Protein AF-A0A0K1ZQ44-F1 (afdb_monomer)

Solvent-accessible surface area (backbone atoms only — not comparable to full-atom values): 4118 Å² total; per-residue (Å²): 138,55,75,67,59,55,48,46,18,51,50,27,14,51,53,32,29,51,50,47,43,73,76,34,78,81,58,47,72,66,56,38,49,53,34,21,53,50,19,27,52,46,39,52,52,50,50,57,51,47,55,52,47,53,52,50,55,56,52,59,61,61,73,73,67,82,85,90,78,86,80,89,126

Secondary structure (DSSP, 8-state):
--HHHHHHHHHHHHHHHHHHHHH-TT--HHHHHHHHHHHHHHHHHHHHHHHHHHHHHHHHTTSS---------

pLDDT: mean 73.09, std 14.09, range [43.16, 87.56]

Nea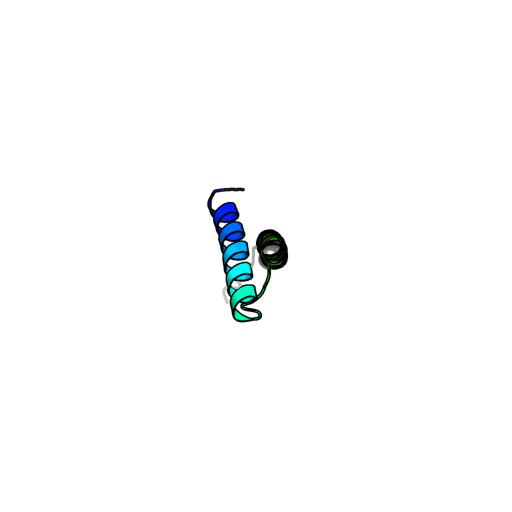rest PDB structures (foldseek):
  8smo-assembly8_O  TM=4.729E-01  e=9.198E+00  Homo sapiens

Sequence (73 aa):
MGLLDEVGKIAGAVAAVEATEKLDPDASLLTKGIAAIAGFKGAGALEGMLEKKEEDAKAEDQAATPDGSTPQA

Mean predicted aligned error: 12.69 Å

Organism: Ralstonia solanacearum (NCBI:txid305)

Radius of gyration: 21.25 Å; Cα contacts (8 Å, |Δi|>4): 42; chains: 1; bounding box: 33×22×73 Å

Structure (mmCIF, N/CA/C/O backbone):
data_AF-A0A0K1ZQ44-F1
#
_entry.id   AF-A0A0K1ZQ44-F1
#
loop_
_atom_site.group_PDB
_atom_site.id
_atom_site.type_symbol
_atom_site.label_atom_id
_atom_site.label_alt_id
_atom_site.label_comp_id
_atom_site.label_asym_id
_atom_site.label_entity_id
_atom_site.label_seq_id
_atom_site.pdbx_PDB_ins_code
_atom_site.Cartn_x
_atom_site.Cartn_y
_atom_site.Cartn_z
_atom_site.occupancy
_atom_site.B_iso_or_equiv
_atom_site.auth_seq_id
_atom_site.auth_comp_id
_atom_site.auth_asym_id
_atom_site.auth_atom_id
_atom_site.pdbx_PDB_model_num
ATOM 1 N N . MET A 1 1 ? -15.873 8.175 7.387 1.00 63.00 1 MET A N 1
ATOM 2 C CA . MET A 1 1 ? -15.006 8.544 6.247 1.00 63.00 1 MET A CA 1
ATOM 3 C C . MET A 1 1 ? -14.652 10.021 6.351 1.00 63.00 1 MET A C 1
ATOM 5 O O . MET A 1 1 ? -15.421 10.866 5.912 1.00 63.00 1 MET A O 1
ATOM 9 N N . GLY A 1 2 ? -13.561 10.326 7.054 1.00 71.38 2 GLY A N 1
ATOM 10 C CA . GLY A 1 2 ? -13.007 11.679 7.187 1.00 71.38 2 GLY A CA 1
ATOM 11 C C . GLY A 1 2 ? -11.670 11.790 6.450 1.00 71.38 2 GLY A C 1
ATOM 12 O O . GLY A 1 2 ? -11.161 10.786 5.964 1.00 71.38 2 GLY A O 1
ATOM 13 N N . LEU A 1 3 ? -11.079 12.990 6.411 1.00 76.50 3 LEU A N 1
ATOM 14 C CA . LEU A 1 3 ? -9.832 13.287 5.681 1.00 76.50 3 LEU A CA 1
ATOM 15 C C . LEU A 1 3 ? -8.685 12.293 5.975 1.00 76.50 3 LEU A C 1
ATOM 17 O O . LEU A 1 3 ? -7.890 11.995 5.094 1.00 76.50 3 LEU A O 1
ATOM 21 N N . LEU A 1 4 ? -8.620 11.753 7.196 1.00 75.31 4 LEU A N 1
ATOM 22 C CA . LEU A 1 4 ? -7.589 10.805 7.645 1.00 75.31 4 LEU A CA 1
ATOM 23 C C . LEU A 1 4 ? -7.663 9.441 6.935 1.00 75.31 4 LEU A C 1
ATOM 25 O O . LEU A 1 4 ? -6.627 8.884 6.594 1.00 75.31 4 LEU A O 1
ATOM 29 N N . ASP A 1 5 ? -8.872 8.953 6.660 1.00 75.50 5 ASP A N 1
ATOM 30 C CA . ASP A 1 5 ? -9.133 7.679 5.968 1.00 75.50 5 ASP A CA 1
ATOM 31 C C . ASP A 1 5 ? -8.781 7.796 4.469 1.00 75.50 5 ASP A C 1
ATOM 33 O O . ASP A 1 5 ? -8.274 6.875 3.834 1.00 75.50 5 ASP A O 1
ATOM 37 N N . GLU A 1 6 ? -8.963 8.981 3.883 1.00 79.19 6 GLU A N 1
ATOM 38 C CA . GLU A 1 6 ? -8.537 9.265 2.508 1.00 79.19 6 GLU A CA 1
ATOM 39 C C . GLU A 1 6 ? -7.012 9.425 2.403 1.00 79.19 6 GLU A C 1
ATOM 41 O O . GLU A 1 6 ? -6.388 8.884 1.489 1.00 79.19 6 GLU A O 1
ATOM 46 N N . VAL A 1 7 ? -6.387 10.072 3.392 1.00 81.81 7 VAL A N 1
ATOM 47 C CA . VAL A 1 7 ? -4.923 10.171 3.504 1.00 81.81 7 VAL A CA 1
ATOM 48 C C . VAL A 1 7 ? -4.283 8.797 3.728 1.00 81.81 7 VAL A C 1
ATOM 50 O O . VAL A 1 7 ? -3.272 8.507 3.092 1.00 81.81 7 VAL A O 1
ATOM 53 N N . GLY A 1 8 ? -4.872 7.929 4.557 1.00 79.56 8 GLY A N 1
ATOM 54 C CA . GLY A 1 8 ? -4.388 6.564 4.796 1.00 79.56 8 GLY A CA 1
ATOM 55 C C . GLY A 1 8 ? -4.387 5.708 3.530 1.00 79.56 8 GLY A C 1
ATOM 56 O O . GLY A 1 8 ? -3.397 5.042 3.217 1.00 79.56 8 GLY A O 1
ATOM 57 N N . LYS A 1 9 ? -5.445 5.801 2.720 1.00 79.69 9 LYS A N 1
ATOM 58 C CA . LYS A 1 9 ? -5.529 5.073 1.447 1.00 79.69 9 LYS A CA 1
ATOM 59 C C . LYS A 1 9 ? -4.592 5.634 0.378 1.00 79.69 9 LYS A C 1
ATOM 61 O O . LYS A 1 9 ? -3.984 4.858 -0.359 1.00 79.69 9 LYS A O 1
ATOM 66 N N . ILE A 1 10 ? -4.428 6.958 0.303 1.00 83.12 10 ILE A N 1
ATOM 67 C CA . ILE A 1 10 ? -3.442 7.586 -0.592 1.00 83.12 10 ILE A CA 1
ATOM 68 C C . ILE A 1 10 ? -2.022 7.187 -0.175 1.00 83.12 10 ILE A C 1
ATOM 70 O O . ILE A 1 10 ? -1.223 6.804 -1.027 1.00 83.12 10 ILE A O 1
ATOM 74 N N . ALA A 1 11 ? -1.716 7.198 1.124 1.00 83.69 11 ALA A N 1
ATOM 75 C CA . ALA A 1 11 ? -0.429 6.749 1.642 1.00 83.69 11 ALA A CA 1
ATOM 76 C C . ALA A 1 11 ? -0.180 5.264 1.332 1.00 83.69 11 ALA A C 1
ATOM 78 O O . ALA A 1 11 ? 0.907 4.915 0.880 1.00 83.69 11 ALA A O 1
ATOM 79 N N . GLY A 1 12 ? -1.192 4.402 1.479 1.00 81.56 12 GLY A N 1
ATOM 80 C CA . GLY A 1 12 ? -1.116 2.989 1.098 1.00 81.56 12 GLY A CA 1
ATOM 81 C C . GLY A 1 12 ? -0.864 2.780 -0.398 1.00 81.56 12 GLY A C 1
ATOM 82 O O . GLY A 1 12 ? -0.058 1.932 -0.777 1.00 81.56 12 GLY A O 1
ATOM 83 N N . ALA A 1 13 ? -1.495 3.584 -1.258 1.00 84.31 13 ALA A N 1
ATOM 84 C CA . ALA A 1 13 ? -1.269 3.554 -2.701 1.00 84.31 13 ALA A CA 1
ATOM 85 C C . ALA A 1 13 ? 0.157 3.990 -3.075 1.00 84.31 13 ALA A C 1
ATOM 87 O O . ALA A 1 13 ? 0.818 3.310 -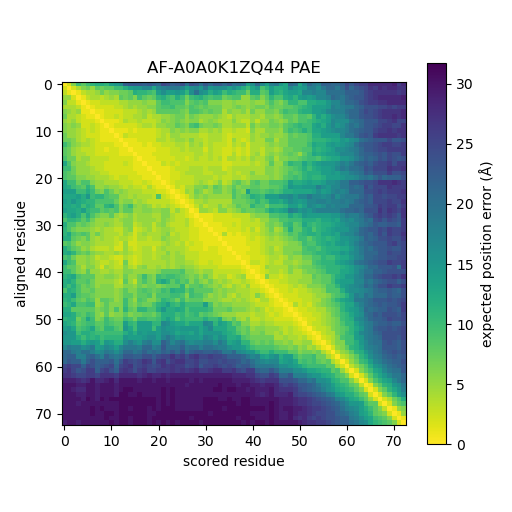3.856 1.00 84.31 13 ALA A O 1
ATOM 88 N N . VAL A 1 14 ? 0.649 5.091 -2.498 1.00 85.12 14 VAL A N 1
ATOM 89 C CA . VAL A 1 14 ? 2.003 5.608 -2.762 1.00 85.12 14 VAL A CA 1
ATOM 90 C C . VAL A 1 14 ? 3.065 4.645 -2.234 1.00 85.12 14 VAL A C 1
ATOM 92 O O . VAL A 1 14 ? 4.000 4.322 -2.962 1.00 85.12 14 VAL A O 1
ATOM 95 N N . ALA A 1 15 ? 2.888 4.114 -1.022 1.00 86.25 15 ALA A N 1
ATOM 96 C CA . ALA A 1 15 ? 3.793 3.124 -0.446 1.00 86.25 15 ALA A CA 1
ATOM 97 C C . ALA A 1 15 ? 3.845 1.837 -1.287 1.00 86.25 15 ALA A C 1
ATOM 99 O O . ALA A 1 15 ? 4.923 1.287 -1.499 1.00 86.25 15 ALA A O 1
ATOM 100 N N . ALA A 1 16 ? 2.708 1.377 -1.821 1.00 85.50 16 ALA A N 1
ATOM 101 C CA . ALA A 1 16 ? 2.662 0.220 -2.712 1.00 85.50 16 ALA A CA 1
ATOM 102 C C . ALA A 1 16 ? 3.328 0.490 -4.072 1.00 85.50 16 ALA A C 1
ATOM 104 O O . ALA A 1 16 ? 4.036 -0.380 -4.580 1.00 85.50 16 ALA A O 1
ATOM 105 N N . VAL A 1 17 ? 3.145 1.681 -4.655 1.00 82.69 17 VAL A N 1
ATOM 106 C CA . VAL A 1 17 ? 3.824 2.085 -5.900 1.00 82.69 17 VAL A C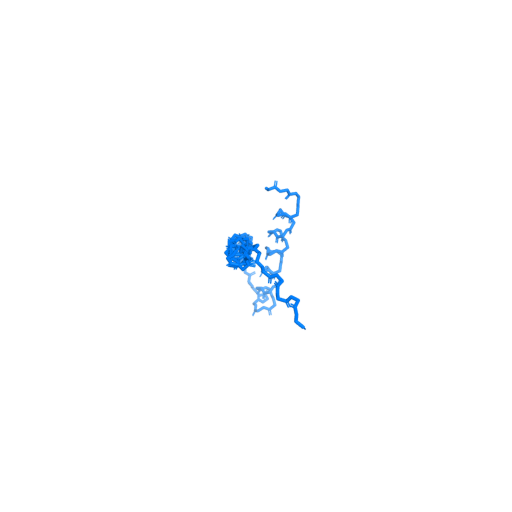A 1
ATOM 107 C C . VAL A 1 17 ? 5.330 2.162 -5.689 1.00 82.69 17 VAL A C 1
ATOM 109 O O . VAL A 1 17 ? 6.072 1.584 -6.476 1.00 82.69 17 VAL A O 1
ATOM 112 N N . GLU A 1 18 ? 5.785 2.799 -4.610 1.00 84.00 18 GLU A N 1
ATOM 113 C CA . GLU A 1 18 ? 7.210 2.905 -4.304 1.00 84.00 18 GLU A CA 1
ATOM 114 C C . GLU A 1 18 ? 7.828 1.534 -4.000 1.00 84.00 18 GLU A C 1
ATOM 116 O O . GLU A 1 18 ? 8.919 1.233 -4.477 1.00 84.00 18 GLU A O 1
ATOM 121 N N . ALA A 1 19 ? 7.128 0.664 -3.269 1.00 84.69 19 ALA A N 1
ATOM 122 C CA . ALA A 1 19 ? 7.581 -0.703 -3.017 1.00 84.69 19 ALA A CA 1
ATOM 123 C C . ALA A 1 19 ? 7.652 -1.539 -4.304 1.00 84.69 19 ALA A C 1
ATOM 125 O O . ALA A 1 19 ? 8.596 -2.303 -4.492 1.00 84.69 19 ALA A O 1
ATOM 126 N N . THR A 1 20 ? 6.683 -1.369 -5.207 1.00 85.38 20 THR A N 1
ATOM 127 C CA . THR A 1 20 ? 6.671 -2.048 -6.510 1.00 85.38 20 THR A CA 1
ATOM 128 C C . THR A 1 20 ? 7.809 -1.547 -7.392 1.00 85.38 20 THR A C 1
ATOM 130 O O . THR A 1 20 ? 8.482 -2.354 -8.013 1.00 85.38 20 THR A O 1
ATOM 133 N N . GLU A 1 21 ? 8.086 -0.243 -7.392 1.00 83.31 21 GLU A N 1
ATOM 134 C CA . GLU A 1 21 ? 9.198 0.360 -8.136 1.00 83.31 21 GLU A CA 1
ATOM 135 C C . GLU A 1 21 ? 10.572 -0.021 -7.554 1.00 83.31 21 GLU A C 1
ATOM 137 O O . GLU A 1 21 ? 11.544 -0.169 -8.289 1.00 83.31 21 GLU A O 1
ATOM 142 N N . LYS A 1 22 ? 10.658 -0.241 -6.235 1.00 84.69 22 LYS A N 1
ATOM 143 C CA . LYS A 1 22 ? 11.861 -0.767 -5.566 1.00 84.69 22 LYS A CA 1
ATOM 144 C C . LYS A 1 22 ? 12.094 -2.252 -5.861 1.00 84.69 22 LYS A C 1
ATOM 146 O O . LYS A 1 22 ? 13.244 -2.683 -5.860 1.00 84.69 22 LYS A O 1
ATOM 151 N N . LEU A 1 23 ? 11.030 -3.029 -6.067 1.00 85.19 23 LEU A N 1
ATOM 152 C CA . LEU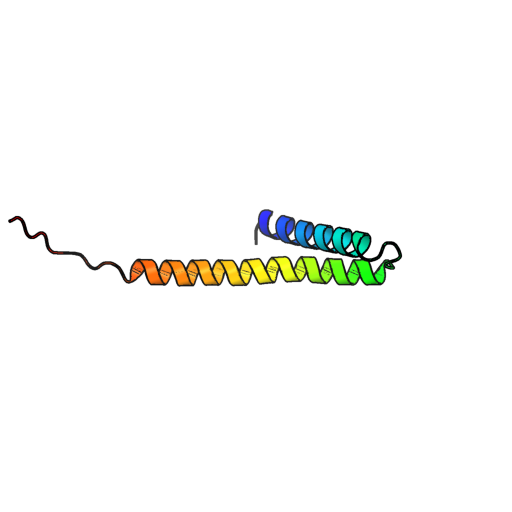 A 1 23 ? 11.104 -4.457 -6.383 1.00 85.19 23 LEU A CA 1
ATOM 153 C C . LEU A 1 23 ? 11.338 -4.705 -7.880 1.00 85.19 23 LEU A C 1
ATOM 155 O O . LEU A 1 23 ? 12.070 -5.625 -8.237 1.00 85.19 23 LEU A O 1
ATOM 159 N N . ASP A 1 24 ? 10.734 -3.878 -8.733 1.00 83.94 24 ASP A N 1
ATOM 160 C CA . ASP A 1 24 ? 10.852 -3.912 -10.187 1.00 83.94 24 ASP A CA 1
ATOM 161 C C . ASP A 1 24 ? 10.911 -2.471 -10.751 1.00 83.94 24 ASP A C 1
ATOM 163 O O . ASP A 1 24 ? 9.874 -1.821 -10.935 1.00 83.94 24 ASP A O 1
ATOM 167 N N . PRO A 1 25 ? 12.121 -1.941 -11.020 1.00 79.44 25 PRO A N 1
ATOM 168 C CA . PRO A 1 25 ? 12.319 -0.588 -11.551 1.00 79.44 25 PRO A CA 1
ATOM 169 C C . PRO A 1 25 ? 11.701 -0.374 -12.938 1.00 79.44 25 PRO A C 1
ATOM 171 O O . PRO A 1 25 ? 11.351 0.755 -13.285 1.00 79.44 25 PRO A O 1
ATOM 174 N N . ASP A 1 26 ? 11.534 -1.453 -13.710 1.00 87.00 26 ASP A N 1
ATOM 175 C CA . ASP A 1 26 ? 10.945 -1.446 -15.051 1.00 87.00 26 ASP A CA 1
ATOM 176 C C . ASP A 1 26 ? 9.422 -1.682 -15.022 1.00 87.00 26 ASP A C 1
ATOM 178 O O . ASP A 1 26 ? 8.772 -1.790 -16.071 1.00 87.00 26 ASP A O 1
ATOM 182 N N . ALA A 1 27 ? 8.817 -1.714 -13.826 1.00 82.31 27 ALA A N 1
ATOM 183 C CA . ALA A 1 27 ? 7.380 -1.860 -13.658 1.00 82.31 27 ALA A CA 1
ATOM 184 C C . ALA A 1 27 ? 6.628 -0.798 -14.475 1.00 82.31 27 ALA A C 1
ATOM 186 O O . ALA A 1 27 ? 6.672 0.409 -14.214 1.00 82.31 27 ALA A O 1
ATOM 187 N N . SER A 1 28 ? 5.893 -1.271 -15.478 1.00 84.75 28 SER A N 1
ATOM 188 C CA . SER A 1 28 ? 5.114 -0.422 -16.375 1.00 84.75 28 SER A CA 1
ATOM 189 C C . SER A 1 28 ? 4.012 0.326 -15.613 1.00 84.75 28 SER A C 1
ATOM 191 O O . SER A 1 28 ? 3.536 -0.135 -14.572 1.00 84.75 28 SER A O 1
ATOM 193 N N . LEU A 1 29 ? 3.537 1.457 -16.154 1.00 86.31 29 LEU A N 1
ATOM 194 C CA . LEU A 1 29 ? 2.481 2.280 -15.534 1.00 86.31 29 LEU A CA 1
ATOM 195 C C . LEU A 1 29 ? 1.222 1.475 -15.157 1.00 86.31 29 LEU A C 1
ATOM 197 O O . LEU A 1 29 ? 0.564 1.795 -14.171 1.00 86.31 29 LEU A O 1
ATOM 201 N N . LEU A 1 30 ? 0.914 0.405 -15.901 1.00 87.06 30 LEU A N 1
ATOM 202 C CA . LEU A 1 30 ? -0.185 -0.511 -15.591 1.00 87.06 30 LEU A CA 1
ATOM 203 C C . LEU A 1 30 ? 0.062 -1.304 -14.297 1.00 87.06 30 LEU A C 1
ATOM 205 O O . LEU A 1 30 ? -0.825 -1.382 -13.452 1.00 87.06 30 LEU A O 1
ATOM 209 N N . THR A 1 31 ? 1.266 -1.850 -14.115 1.00 83.75 31 THR A N 1
ATOM 210 C CA . THR A 1 31 ? 1.655 -2.599 -12.911 1.00 83.75 31 THR A CA 1
ATOM 211 C C . THR A 1 31 ? 1.646 -1.689 -11.687 1.00 83.75 31 THR A C 1
ATOM 213 O O . THR A 1 31 ? 1.059 -2.040 -10.665 1.00 83.75 31 THR A O 1
ATOM 216 N N . LYS A 1 32 ? 2.201 -0.476 -11.817 1.00 82.06 32 LYS A N 1
ATOM 217 C CA . LYS A 1 32 ? 2.140 0.552 -10.767 1.00 82.06 32 LYS A CA 1
ATOM 218 C C . LYS A 1 32 ? 0.696 0.954 -10.456 1.00 82.06 32 LYS A C 1
ATOM 220 O O . LYS A 1 32 ? 0.340 1.073 -9.291 1.00 82.06 32 LYS A O 1
ATOM 225 N N . GLY A 1 33 ? -0.159 1.093 -11.471 1.00 85.00 33 GLY A N 1
ATOM 226 C CA . GLY A 1 33 ? -1.582 1.392 -11.295 1.00 85.00 33 GLY A CA 1
ATOM 227 C C . GLY A 1 33 ? -2.339 0.297 -10.538 1.00 85.00 33 GLY A C 1
ATOM 228 O O . GLY A 1 33 ? -3.105 0.596 -9.625 1.00 85.00 33 GLY A O 1
ATOM 229 N N . ILE A 1 34 ? -2.087 -0.977 -10.854 1.00 87.56 34 ILE A N 1
ATOM 230 C CA . ILE A 1 34 ? -2.680 -2.111 -10.129 1.00 87.56 34 ILE A CA 1
ATOM 231 C C . ILE A 1 34 ? -2.170 -2.151 -8.684 1.00 87.56 34 ILE A C 1
ATOM 233 O O . ILE A 1 34 ? -2.972 -2.315 -7.766 1.00 87.56 34 ILE A O 1
ATOM 237 N N . ALA A 1 35 ? -0.869 -1.947 -8.467 1.00 85.25 35 ALA A N 1
ATOM 238 C CA . ALA A 1 35 ? -0.282 -1.888 -7.131 1.00 85.25 35 ALA A CA 1
ATOM 239 C C . ALA A 1 35 ? -0.843 -0.725 -6.299 1.00 85.25 35 ALA A C 1
ATOM 241 O O . ALA A 1 35 ? -1.172 -0.918 -5.134 1.00 85.25 35 ALA A O 1
ATOM 242 N N . ALA A 1 36 ? -1.041 0.451 -6.901 1.00 86.00 36 ALA A N 1
ATOM 243 C CA . ALA A 1 36 ? -1.667 1.601 -6.254 1.00 86.00 36 ALA A CA 1
ATOM 244 C C . ALA A 1 36 ? -3.104 1.291 -5.814 1.00 86.00 36 ALA A C 1
ATOM 246 O O . ALA A 1 36 ? -3.471 1.557 -4.673 1.00 86.00 36 ALA A O 1
ATOM 247 N N . ILE A 1 37 ? -3.912 0.686 -6.695 1.00 83.19 37 ILE A N 1
ATOM 248 C CA . ILE A 1 37 ? -5.298 0.302 -6.387 1.00 83.19 37 ILE A CA 1
ATOM 249 C C . ILE A 1 37 ? -5.330 -0.779 -5.299 1.00 83.19 37 ILE A C 1
ATOM 251 O O . ILE A 1 37 ? -6.161 -0.723 -4.391 1.00 83.19 37 ILE A O 1
ATOM 255 N N . ALA A 1 38 ? -4.415 -1.748 -5.355 1.00 86.12 38 ALA A N 1
ATOM 256 C CA . ALA A 1 38 ? -4.279 -2.778 -4.334 1.00 86.12 38 ALA A CA 1
ATOM 257 C C . ALA A 1 38 ? -3.825 -2.196 -2.986 1.00 86.12 38 ALA A C 1
ATOM 259 O O . ALA A 1 38 ? -4.373 -2.583 -1.960 1.00 86.12 38 ALA A O 1
ATOM 260 N N . GLY A 1 39 ? -2.899 -1.235 -2.978 1.00 81.19 39 GLY A N 1
ATOM 261 C CA . GLY A 1 39 ? -2.454 -0.517 -1.781 1.00 81.19 39 GLY A CA 1
ATOM 262 C C . GLY A 1 39 ? -3.555 0.355 -1.175 1.00 81.19 39 GLY A C 1
ATOM 263 O O . GLY A 1 39 ? -3.784 0.304 0.031 1.00 81.19 39 GLY A O 1
ATOM 264 N N . PHE A 1 40 ? -4.311 1.070 -2.013 1.00 83.31 40 PHE A N 1
ATOM 265 C CA . PHE A 1 40 ? -5.476 1.869 -1.618 1.00 83.31 40 PHE A CA 1
ATOM 266 C C . PHE A 1 40 ? -6.570 0.999 -0.982 1.00 83.31 40 PHE A C 1
ATOM 268 O O . PHE A 1 40 ? -7.109 1.317 0.078 1.00 83.31 40 PHE A O 1
ATOM 275 N N . LYS A 1 41 ? -6.893 -0.135 -1.617 1.00 81.62 41 LYS A N 1
ATOM 276 C CA . LYS A 1 41 ? -7.918 -1.067 -1.131 1.00 81.62 41 LYS A CA 1
ATOM 277 C C . LYS A 1 41 ? -7.433 -1.891 0.066 1.00 81.62 41 LYS A C 1
ATOM 279 O O . LYS A 1 41 ? -8.230 -2.213 0.942 1.00 81.62 41 LYS A O 1
ATOM 284 N N . GLY A 1 42 ? -6.145 -2.223 0.108 1.00 80.44 42 GLY A N 1
ATOM 285 C CA . GLY A 1 42 ? -5.501 -2.951 1.196 1.00 80.44 42 GLY A CA 1
ATOM 286 C C . GLY A 1 42 ? -5.478 -2.139 2.485 1.00 80.44 42 GLY A C 1
ATOM 287 O O . GLY A 1 42 ? -5.893 -2.661 3.513 1.00 80.44 42 GLY A O 1
ATOM 288 N N . ALA A 1 43 ? -5.099 -0.858 2.413 1.00 79.00 43 ALA A N 1
ATOM 289 C CA . ALA A 1 43 ? -5.146 0.053 3.558 1.00 79.00 43 ALA A CA 1
ATOM 290 C C . ALA A 1 43 ? -6.559 0.125 4.164 1.00 79.00 43 ALA A C 1
ATOM 292 O O . ALA A 1 43 ? -6.724 -0.127 5.353 1.00 79.00 43 ALA A O 1
ATOM 293 N N . GLY A 1 44 ? -7.592 0.311 3.332 1.00 71.50 44 GLY A N 1
ATOM 294 C CA . GLY A 1 44 ? -8.982 0.329 3.807 1.00 71.50 44 GLY A CA 1
ATOM 295 C C . GLY A 1 44 ? -9.487 -1.015 4.355 1.00 71.50 44 GLY A C 1
ATOM 296 O O . GLY A 1 44 ? -10.310 -1.041 5.267 1.00 71.50 44 GLY A O 1
ATOM 297 N N . ALA A 1 45 ? -9.003 -2.147 3.832 1.00 79.00 45 ALA A N 1
ATOM 298 C CA . ALA A 1 45 ? -9.347 -3.470 4.358 1.00 79.00 45 ALA A CA 1
ATOM 299 C C . ALA A 1 45 ? -8.670 -3.761 5.710 1.00 79.00 45 ALA A C 1
ATOM 301 O O . ALA A 1 45 ? -9.266 -4.421 6.561 1.00 79.00 45 ALA A O 1
ATOM 302 N N . LEU A 1 46 ? -7.447 -3.261 5.911 1.00 77.69 46 LEU A N 1
ATOM 303 C CA . LEU A 1 46 ? -6.722 -3.316 7.182 1.00 77.69 46 LEU A CA 1
ATOM 304 C C . LEU A 1 46 ? -7.375 -2.425 8.243 1.00 77.69 46 LEU A C 1
ATOM 306 O O . LEU A 1 46 ? -7.572 -2.901 9.357 1.00 77.69 46 LEU A O 1
ATOM 310 N N . GLU A 1 47 ? -7.776 -1.198 7.893 1.00 73.75 47 GLU A N 1
ATOM 311 C CA . GLU A 1 47 ? -8.561 -0.318 8.776 1.00 73.75 47 GLU A CA 1
ATOM 312 C C . GLU A 1 47 ? -9.874 -0.989 9.197 1.00 73.75 47 GLU A C 1
ATOM 314 O O . GLU A 1 47 ? -10.137 -1.119 10.387 1.00 73.75 47 GLU A O 1
ATOM 319 N N . GLY A 1 48 ? -10.642 -1.542 8.251 1.00 74.88 48 GLY A N 1
ATOM 320 C CA . GLY A 1 48 ? -11.909 -2.210 8.567 1.00 74.88 48 GLY A CA 1
ATOM 321 C C . GLY A 1 48 ? -11.770 -3.499 9.390 1.00 74.88 48 GLY A C 1
ATOM 322 O O . GLY A 1 48 ? -12.700 -3.875 10.098 1.00 74.88 48 GLY A O 1
ATOM 323 N N . MET A 1 49 ? -10.632 -4.198 9.316 1.00 77.75 49 MET A N 1
ATOM 324 C CA . MET A 1 49 ? -10.340 -5.333 10.201 1.00 77.75 49 MET A CA 1
ATOM 325 C C . MET A 1 49 ? -9.863 -4.882 11.579 1.00 77.75 49 MET A C 1
ATOM 327 O O . MET A 1 49 ? -10.207 -5.536 12.559 1.00 77.75 49 MET A O 1
ATOM 331 N N . LEU A 1 50 ? -9.066 -3.814 11.654 1.00 78.69 50 LEU A N 1
ATOM 332 C CA . LEU A 1 50 ? -8.562 -3.266 12.909 1.00 78.69 50 LEU A CA 1
ATOM 333 C C . LEU A 1 50 ? -9.697 -2.664 13.735 1.00 78.69 50 LEU A C 1
ATOM 335 O O . LEU A 1 50 ? -9.829 -3.029 14.893 1.00 78.69 50 LEU A O 1
ATOM 339 N N . GLU A 1 51 ? -10.568 -1.868 13.117 1.00 75.75 51 GLU A N 1
ATOM 340 C CA . GLU A 1 51 ? -11.738 -1.260 13.762 1.00 75.75 51 GLU A CA 1
ATOM 341 C C . GLU A 1 51 ? -12.675 -2.340 14.322 1.00 75.75 51 GLU A C 1
ATOM 343 O O . GLU A 1 51 ? -13.117 -2.270 15.464 1.00 75.75 51 GLU A O 1
ATOM 348 N N . LYS A 1 52 ? -12.868 -3.430 13.570 1.00 74.94 52 LYS A N 1
ATOM 349 C CA . LYS A 1 52 ? -13.651 -4.590 14.013 1.00 74.94 52 LYS A CA 1
ATOM 350 C C . LYS A 1 52 ? -12.989 -5.354 15.160 1.00 74.94 52 LYS A C 1
ATOM 352 O O . LYS A 1 52 ? -13.683 -5.891 16.012 1.00 74.94 52 LYS A O 1
ATOM 357 N N . LYS A 1 53 ? -11.653 -5.412 15.187 1.00 74.31 53 LYS A N 1
ATOM 358 C CA . LYS A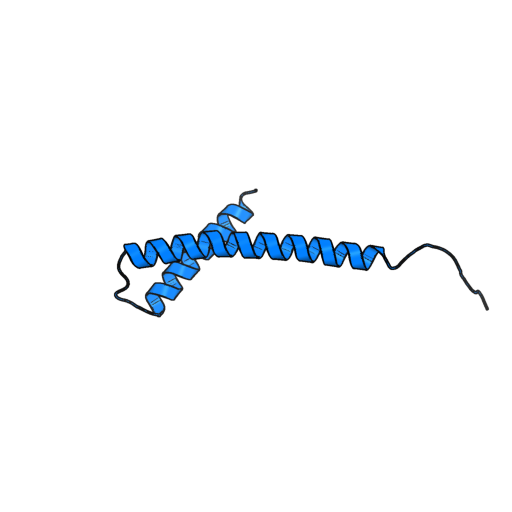 1 53 ? -10.878 -6.039 16.268 1.00 74.31 53 LYS A CA 1
ATOM 359 C C . LYS A 1 53 ? -10.823 -5.167 17.519 1.00 74.31 53 LYS A C 1
ATOM 361 O O . LYS A 1 53 ? -10.798 -5.709 18.613 1.00 74.31 53 LYS A O 1
ATOM 366 N N . GLU A 1 54 ? -10.785 -3.848 17.362 1.00 70.44 54 GLU A N 1
ATOM 36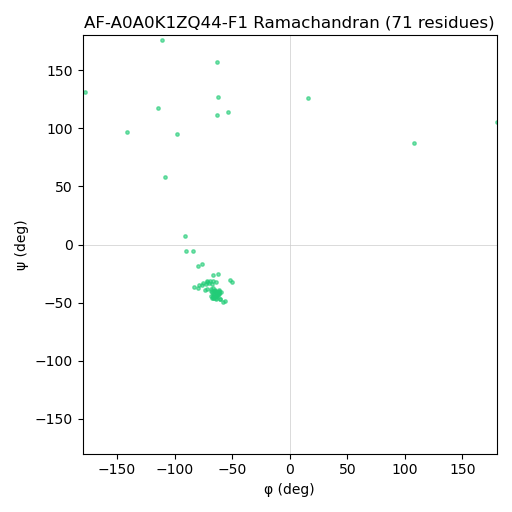7 C CA . GLU A 1 54 ? -10.906 -2.888 18.459 1.00 70.44 54 GLU A CA 1
ATOM 368 C C . GLU A 1 54 ? -12.319 -2.914 19.048 1.00 70.44 54 GLU A C 1
ATOM 370 O O . GLU A 1 54 ? -12.458 -2.869 20.266 1.00 70.44 54 GLU A O 1
ATOM 375 N N . GLU A 1 55 ? -13.362 -3.062 18.226 1.00 64.94 55 GLU A N 1
ATOM 376 C CA . GLU A 1 55 ? -14.726 -3.312 18.708 1.00 64.94 55 GLU A CA 1
ATOM 377 C C . GLU A 1 55 ? -14.846 -4.649 19.458 1.00 64.94 55 GLU A C 1
ATOM 379 O O . GLU A 1 55 ? -15.425 -4.670 20.545 1.00 64.94 55 GLU A O 1
ATOM 384 N N . ASP A 1 56 ? -14.261 -5.736 18.940 1.00 61.06 56 ASP A N 1
ATOM 385 C CA . ASP A 1 56 ? -14.237 -7.049 19.611 1.00 61.06 56 ASP A CA 1
ATOM 386 C C . ASP A 1 56 ? -13.452 -6.993 20.937 1.00 61.06 56 ASP A C 1
ATOM 388 O O . ASP A 1 56 ? -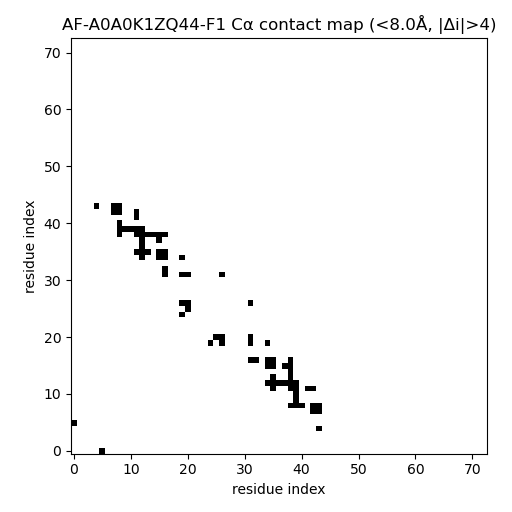13.953 -7.408 21.981 1.00 61.06 56 ASP A O 1
ATOM 392 N N . ALA A 1 57 ? -12.267 -6.372 20.941 1.00 58.75 57 ALA A N 1
ATOM 393 C CA . ALA A 1 57 ? -11.446 -6.206 22.142 1.00 58.75 57 ALA A CA 1
ATOM 394 C C . ALA A 1 57 ? -12.132 -5.328 23.205 1.00 58.75 57 ALA A C 1
ATOM 396 O O . ALA A 1 57 ? -11.977 -5.544 24.406 1.00 58.75 57 ALA A O 1
ATOM 397 N N . LYS A 1 58 ? -12.936 -4.346 22.781 1.00 55.62 58 LYS A N 1
ATOM 398 C CA . LYS A 1 58 ? -13.717 -3.486 23.681 1.00 55.62 58 LYS A CA 1
ATOM 399 C C . LYS A 1 58 ? -15.000 -4.156 24.191 1.00 55.62 58 LYS A C 1
ATOM 401 O O . LYS A 1 58 ? -15.561 -3.704 25.193 1.00 55.62 58 LYS A O 1
ATOM 406 N N . ALA A 1 59 ? -15.469 -5.214 23.527 1.00 55.56 59 ALA A N 1
ATOM 407 C CA . ALA A 1 59 ? -16.545 -6.074 24.015 1.00 55.56 59 ALA A CA 1
ATOM 408 C C . ALA A 1 59 ? -16.037 -7.069 25.075 1.00 55.56 59 ALA A C 1
ATOM 410 O O . ALA A 1 59 ? -16.741 -7.330 26.050 1.00 55.56 59 ALA A O 1
ATOM 411 N N . GLU A 1 60 ? -14.800 -7.556 24.944 1.00 53.34 60 GLU A N 1
ATOM 412 C CA . GLU A 1 60 ? -14.160 -8.432 25.936 1.00 53.34 60 GLU A CA 1
ATOM 413 C C . GLU A 1 60 ? -13.807 -7.692 27.242 1.00 53.34 60 GLU A C 1
ATOM 415 O O . GLU A 1 60 ? -13.954 -8.262 28.324 1.00 53.34 60 GLU A O 1
ATOM 420 N N . ASP A 1 61 ? -13.459 -6.402 27.177 1.00 48.41 61 ASP A N 1
ATOM 421 C CA . ASP A 1 61 ? -13.174 -5.579 28.368 1.00 48.41 61 ASP A CA 1
ATOM 422 C C . ASP A 1 61 ? -14.450 -5.144 29.133 1.00 48.41 61 ASP A C 1
ATOM 424 O O . ASP A 1 61 ? -14.400 -4.789 30.308 1.00 48.41 61 ASP A O 1
ATOM 428 N N . GLN A 1 62 ? -15.634 -5.236 28.506 1.00 46.84 62 GLN A N 1
ATOM 429 C CA . GLN A 1 62 ? -16.937 -5.002 29.158 1.00 46.84 62 GLN A CA 1
ATOM 430 C C . GLN A 1 62 ? -17.559 -6.265 29.779 1.00 46.84 62 GLN A C 1
ATOM 432 O O . GLN A 1 62 ? -18.562 -6.166 30.485 1.00 46.84 62 GLN A O 1
ATOM 437 N N . ALA A 1 63 ? -16.962 -7.445 29.583 1.00 44.91 63 ALA A N 1
ATOM 438 C CA . ALA A 1 63 ? -17.342 -8.661 30.308 1.00 44.91 63 ALA A CA 1
ATOM 439 C C . ALA A 1 63 ? -16.664 -8.772 31.691 1.00 44.91 63 ALA A C 1
ATOM 441 O O . ALA A 1 63 ? -17.000 -9.663 32.474 1.00 44.91 63 ALA A O 1
ATOM 442 N N . ALA A 1 64 ? -15.752 -7.852 32.028 1.00 49.03 64 ALA A N 1
ATOM 443 C CA . ALA A 1 64 ? -15.089 -7.768 33.324 1.00 49.03 64 ALA A CA 1
ATOM 444 C C . ALA A 1 64 ? -15.584 -6.568 34.148 1.00 49.03 64 ALA A C 1
ATOM 446 O O . A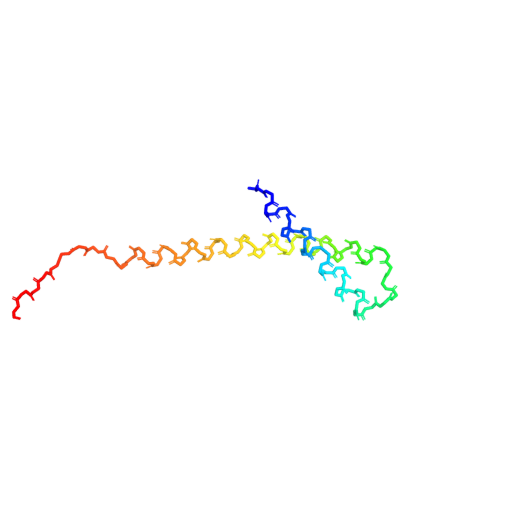LA A 1 64 ? -14.807 -5.707 34.534 1.00 49.03 64 ALA A O 1
ATOM 447 N N . THR A 1 65 ? -16.886 -6.493 34.423 1.00 47.16 65 THR A N 1
ATOM 448 C CA . THR A 1 65 ? -17.426 -6.130 35.752 1.00 47.16 65 THR A CA 1
ATOM 449 C C . THR A 1 65 ? -18.954 -6.190 35.734 1.00 47.16 65 THR A C 1
ATOM 451 O O . THR A 1 65 ? -19.613 -5.563 34.908 1.00 47.16 65 THR A O 1
ATOM 454 N N . PRO A 1 66 ? -19.539 -6.863 36.730 1.00 43.16 66 PRO A N 1
ATOM 455 C CA . PRO A 1 66 ? -20.575 -6.220 37.506 1.00 43.16 66 PRO A CA 1
ATOM 456 C C . PRO A 1 66 ? -20.058 -6.065 38.936 1.00 43.16 66 PRO A C 1
ATOM 458 O O . PRO A 1 66 ? -19.690 -7.030 39.600 1.00 43.16 66 PRO A O 1
ATOM 461 N N . ASP A 1 67 ? -19.940 -4.807 39.339 1.00 51.25 67 ASP A N 1
ATOM 462 C CA . ASP A 1 67 ? -20.288 -4.274 40.654 1.00 51.25 67 ASP A CA 1
ATOM 463 C C . ASP A 1 67 ? -20.492 -5.275 41.819 1.00 51.25 67 ASP A C 1
ATOM 465 O O . ASP A 1 67 ? -21.373 -6.135 41.788 1.00 51.25 67 ASP A O 1
ATOM 469 N N . GLY A 1 68 ? -19.759 -5.044 42.915 1.00 49.91 68 GLY A N 1
ATOM 470 C CA . GLY A 1 68 ? -20.250 -5.341 44.263 1.00 49.91 68 GLY A CA 1
ATOM 471 C C . GLY A 1 68 ? -19.622 -6.530 44.983 1.00 49.91 68 GLY A C 1
ATOM 472 O O . GLY A 1 68 ? -20.190 -7.616 45.002 1.00 49.91 68 GLY A O 1
ATOM 473 N N . SER A 1 69 ? -18.512 -6.294 45.690 1.00 47.34 69 SER A N 1
ATOM 474 C CA . SER A 1 69 ? -18.289 -6.756 47.075 1.00 47.34 69 SER A CA 1
ATOM 475 C C . SER A 1 69 ? -16.912 -6.297 47.542 1.00 47.34 69 SER A C 1
ATOM 477 O O . SER A 1 69 ? -15.892 -6.857 47.157 1.00 47.34 69 SER A O 1
ATOM 479 N N . THR A 1 70 ? -16.879 -5.290 48.407 1.00 49.66 70 THR A N 1
ATOM 480 C CA . THR A 1 70 ? -15.861 -5.192 49.452 1.00 49.66 70 THR A CA 1
ATOM 481 C C . THR A 1 70 ? -15.998 -6.404 50.378 1.00 49.66 70 THR A C 1
ATOM 483 O O . THR A 1 70 ? -17.057 -6.578 50.978 1.00 49.66 70 THR A O 1
ATOM 486 N N . PRO A 1 71 ? -14.933 -7.178 50.631 1.00 52.38 71 PRO A N 1
ATOM 487 C CA . PRO A 1 71 ? -14.715 -7.737 51.949 1.00 52.38 71 PRO A CA 1
ATOM 488 C C . PRO A 1 71 ? -13.716 -6.811 52.631 1.00 52.38 71 PRO A C 1
ATOM 490 O O . PRO A 1 71 ? -12.507 -6.902 52.435 1.00 52.38 71 PRO A O 1
ATOM 493 N N . GLN A 1 72 ? -14.245 -5.869 53.407 1.00 44.00 72 GLN A N 1
ATOM 494 C CA . GLN A 1 72 ? -13.490 -5.343 54.534 1.00 44.00 72 GLN A CA 1
ATOM 495 C C . GLN A 1 72 ? -13.288 -6.524 55.492 1.00 44.00 72 GLN A C 1
ATOM 497 O O . GLN A 1 72 ? -14.260 -7.02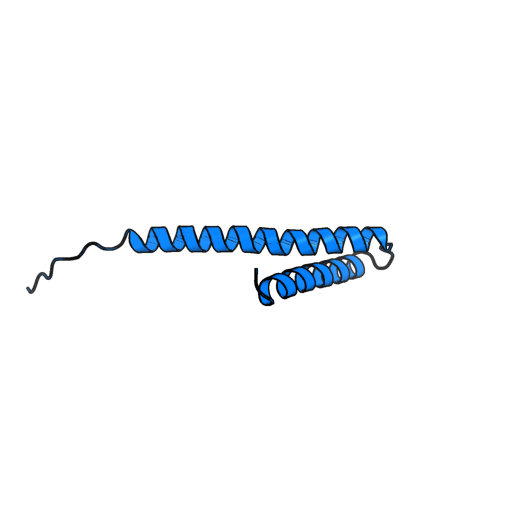5 56.059 1.00 44.00 72 GLN A O 1
ATOM 502 N N . ALA A 1 73 ? -12.047 -6.985 55.616 1.00 46.72 73 ALA A N 1
ATOM 503 C CA . ALA A 1 73 ? -11.562 -7.828 56.701 1.00 46.72 73 ALA A CA 1
ATOM 504 C C . ALA A 1 73 ? -10.148 -7.368 57.061 1.00 46.72 73 ALA A C 1
ATOM 506 O O . ALA A 1 73 ? -9.349 -7.168 56.117 1.00 46.72 73 ALA A O 1
#

Foldseek 3Di:
DDPVLVVQLQVQLVVQLVVVCVVPVPQDPVNSVVSSVCRSVVSVVVVVVVVVVVVVVVVVVVVPDDDDDDPPD